Protein AF-A0A956HAF6-F1 (afdb_monomer)

Mean predicted aligned error: 4.76 Å

Solvent-accessible surface area (backbone atoms only — not comparable to full-atom values): 6376 Å² total; per-residue (Å²): 109,72,67,67,51,51,61,49,49,53,50,51,50,53,53,47,53,58,51,69,72,45,58,65,52,61,49,39,52,52,36,43,49,51,15,50,51,28,42,80,69,69,37,52,71,59,14,52,56,31,41,50,57,36,49,58,47,53,75,78,41,88,58,54,64,68,54,51,19,50,46,29,37,49,49,12,56,51,29,43,75,70,67,37,56,65,60,12,51,51,27,36,50,51,15,38,54,40,27,61,74,69,32,79,90,35,50,72,58,35,51,53,45,52,54,49,45,75,76,68,114

pLDDT: mean 93.01, std 7.42, range [64.31, 98.56]

Nearest PDB structures (foldseek):
  3gw4-assembly1_A  TM=7.170E-01  e=1.830E-02  Deinococcus radiodurans R1 = ATCC 13939 = DSM 20539
  3jco-assembly1_Q  TM=7.964E-01  e=1.043E-01  Saccharomyces cerevisiae S288C
  8rtc-assembly1_A  TM=8.567E-01  e=2.288E-01  Bacillus phage phi3T
  8amz-assembly1_Q  TM=8.440E-01  e=5.020E-01  Spinacia oleracea
  4i9e-assembly1_B  TM=6.522E-01  e=3.029E-01  Bacillus subtilis subsp. subtilis str. 168

Secondary structure (DSSP, 8-state):
-HHHHHHHHHHHHHHHHHHHTS-HHHHHHHHHHHHHHHHHTT-HHHHHHHHHHHHHHHHHS---HHHHHHHHHHHHHHHHHTT-HHHHHHHHHHHHH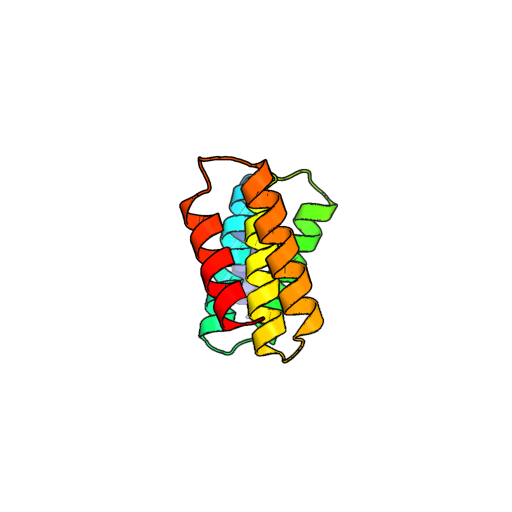HHHHH-GGGHHHHHHHHHHHHHH-

Structure (mmCIF, N/CA/C/O backbone):
data_AF-A0A956HAF6-F1
#
_entry.id   AF-A0A956HAF6-F1
#
loop_
_atom_site.group_PDB
_atom_site.id
_atom_site.type_symbol
_atom_site.label_atom_id
_atom_site.label_alt_id
_atom_site.label_comp_id
_atom_site.label_asym_id
_atom_site.label_entity_id
_atom_site.label_seq_id
_atom_site.pdbx_PDB_ins_code
_atom_site.Cartn_x
_atom_site.Cartn_y
_atom_site.Cartn_z
_atom_site.occupancy
_atom_site.B_iso_or_equiv
_atom_site.auth_seq_id
_atom_site.auth_comp_id
_atom_site.auth_asym_id
_atom_site.auth_atom_id
_atom_site.pdbx_PDB_model_num
ATOM 1 N N . ARG A 1 1 ? 2.4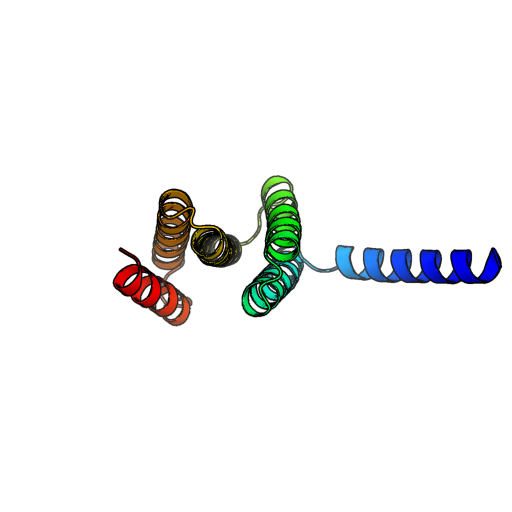70 -3.074 38.319 1.00 64.31 1 ARG A N 1
ATOM 2 C CA . ARG A 1 1 ? 3.821 -3.001 38.929 1.00 64.31 1 ARG A CA 1
ATOM 3 C C . ARG A 1 1 ? 4.752 -2.380 37.902 1.00 64.31 1 ARG A C 1
ATOM 5 O O . ARG A 1 1 ? 4.553 -2.650 36.726 1.00 64.31 1 ARG A O 1
ATOM 12 N N . LEU A 1 2 ? 5.696 -1.535 38.316 1.00 65.25 2 LEU A N 1
ATOM 13 C CA . LEU A 1 2 ? 6.623 -0.867 37.390 1.00 65.25 2 LEU A CA 1
ATOM 14 C C . LEU A 1 2 ? 7.527 -1.876 36.654 1.00 65.25 2 LEU A C 1
ATOM 16 O O . LEU A 1 2 ? 7.821 -1.676 35.482 1.00 65.25 2 LEU A O 1
ATOM 20 N N . ASP A 1 3 ? 7.834 -3.011 37.288 1.00 65.31 3 ASP A N 1
ATOM 21 C CA . ASP A 1 3 ? 8.632 -4.096 36.695 1.00 65.31 3 ASP A CA 1
ATOM 22 C C . ASP A 1 3 ? 7.964 -4.740 35.461 1.00 65.31 3 ASP A C 1
ATOM 24 O O . ASP A 1 3 ? 8.628 -5.021 34.466 1.00 65.31 3 ASP A O 1
ATOM 28 N N . ASP A 1 4 ? 6.632 -4.898 35.469 1.00 76.38 4 ASP A N 1
ATOM 29 C CA . ASP A 1 4 ? 5.876 -5.416 34.313 1.00 76.38 4 ASP A CA 1
ATOM 30 C C . ASP A 1 4 ? 5.841 -4.418 33.148 1.00 76.38 4 ASP A C 1
ATOM 32 O O . ASP A 1 4 ? 5.691 -4.814 31.992 1.00 76.38 4 ASP A O 1
ATOM 36 N N . ALA A 1 5 ? 5.940 -3.119 33.446 1.00 75.06 5 ALA A N 1
ATOM 37 C CA . ALA A 1 5 ? 6.011 -2.084 32.424 1.00 75.06 5 ALA A CA 1
ATOM 38 C C . ALA A 1 5 ? 7.406 -2.060 31.784 1.00 75.06 5 ALA A C 1
ATOM 40 O O . ALA A 1 5 ? 7.491 -2.071 30.558 1.00 75.06 5 ALA A O 1
ATOM 41 N N . ALA A 1 6 ? 8.475 -2.120 32.588 1.00 81.12 6 ALA A N 1
ATOM 42 C CA . ALA A 1 6 ? 9.857 -2.171 32.102 1.00 81.12 6 ALA A CA 1
ATOM 43 C C . ALA A 1 6 ? 10.080 -3.353 31.141 1.00 81.12 6 ALA A C 1
ATOM 45 O O . ALA A 1 6 ? 10.468 -3.146 29.995 1.00 81.12 6 ALA A O 1
ATOM 46 N N . GLY A 1 7 ? 9.672 -4.568 31.530 1.00 82.81 7 GLY A N 1
ATOM 47 C CA . GLY A 1 7 ? 9.818 -5.745 30.664 1.00 82.81 7 GLY A CA 1
ATOM 48 C C . GLY A 1 7 ? 8.999 -5.695 29.362 1.00 82.81 7 GLY A C 1
ATOM 49 O O . GLY A 1 7 ? 9.331 -6.382 28.395 1.00 82.81 7 GLY A O 1
ATOM 50 N N . ARG A 1 8 ? 7.924 -4.892 29.298 1.00 84.62 8 ARG A N 1
ATOM 51 C CA . ARG A 1 8 ? 7.171 -4.652 28.051 1.00 84.62 8 ARG A CA 1
ATOM 52 C C . ARG A 1 8 ? 7.879 -3.652 27.143 1.00 84.62 8 ARG A C 1
ATOM 54 O O . ARG A 1 8 ? 7.877 -3.861 25.933 1.00 84.62 8 ARG A O 1
ATOM 61 N N . TYR A 1 9 ? 8.479 -2.609 27.714 1.00 83.94 9 TYR A N 1
ATOM 62 C CA . TYR A 1 9 ? 9.270 -1.640 26.956 1.00 83.94 9 TYR A CA 1
ATOM 63 C C . TYR A 1 9 ? 10.529 -2.274 26.369 1.00 83.94 9 TYR A C 1
ATOM 65 O O . TYR A 1 9 ? 10.769 -2.095 25.178 1.00 83.94 9 TYR A O 1
ATOM 73 N N . ASP A 1 10 ? 11.250 -3.093 27.137 1.00 85.94 10 ASP A N 1
ATOM 74 C CA . ASP A 1 10 ? 12.453 -3.781 26.648 1.00 85.94 10 ASP A CA 1
ATOM 75 C C . ASP A 1 10 ? 12.131 -4.686 25.450 1.00 85.94 10 ASP A C 1
ATOM 77 O O . ASP A 1 10 ? 12.814 -4.652 24.427 1.00 85.94 10 ASP A O 1
ATOM 81 N N . ARG A 1 11 ? 11.022 -5.441 25.517 1.00 84.06 11 ARG A N 1
ATOM 82 C CA . ARG A 1 11 ? 10.556 -6.241 24.373 1.00 84.06 11 ARG A CA 1
ATOM 83 C C . ARG A 1 11 ? 10.171 -5.373 23.184 1.00 84.06 11 ARG A C 1
ATOM 85 O O . ARG A 1 11 ? 10.504 -5.726 22.059 1.00 84.06 11 ARG A O 1
ATOM 92 N N . ALA A 1 12 ? 9.461 -4.268 23.407 1.00 83.56 12 ALA A N 1
ATOM 93 C CA . ALA A 1 12 ? 9.081 -3.365 22.324 1.00 83.56 12 ALA A CA 1
ATOM 94 C C . ALA A 1 12 ? 10.320 -2.787 21.618 1.00 83.56 12 ALA A C 1
ATOM 96 O O . ALA A 1 12 ? 10.350 -2.756 20.391 1.00 83.56 12 ALA A O 1
ATOM 97 N N . GLN A 1 13 ? 11.357 -2.419 22.377 1.00 84.62 13 GLN A N 1
ATOM 98 C CA . GLN A 1 13 ? 12.638 -1.957 21.842 1.00 84.62 13 GLN A CA 1
ATOM 99 C C . GLN A 1 13 ? 13.380 -3.055 21.075 1.00 84.62 13 GLN A C 1
ATOM 101 O O . GLN A 1 13 ? 13.889 -2.793 19.990 1.00 84.62 13 GLN A O 1
ATOM 106 N N . GLU A 1 14 ? 13.409 -4.288 21.586 1.00 85.62 14 GLU A N 1
ATOM 107 C CA . GLU A 1 14 ? 14.023 -5.417 20.878 1.00 85.62 14 GLU A CA 1
ATOM 108 C C . GLU A 1 14 ? 13.310 -5.693 19.546 1.00 85.62 14 GLU A C 1
ATOM 110 O O . GLU A 1 14 ? 13.953 -5.857 18.508 1.00 85.62 14 GLU A O 1
ATOM 115 N N . PHE A 1 15 ? 11.974 -5.697 19.552 1.00 83.94 15 PHE A N 1
ATOM 116 C CA . PHE A 1 15 ? 11.187 -5.835 18.329 1.00 83.94 15 PHE A CA 1
ATOM 117 C C . PHE A 1 15 ? 11.445 -4.688 17.354 1.00 83.94 15 PHE A C 1
ATOM 119 O O . PHE A 1 15 ? 11.616 -4.944 16.163 1.00 83.94 15 PHE A O 1
ATOM 126 N N . GLN A 1 16 ? 11.512 -3.451 17.847 1.00 82.12 16 GLN A N 1
ATOM 127 C CA . GLN A 1 16 ? 11.812 -2.285 17.025 1.00 82.12 16 GLN A CA 1
ATOM 128 C C . GLN A 1 16 ? 13.204 -2.390 16.395 1.00 82.12 16 GLN A C 1
ATOM 130 O O . GLN A 1 16 ? 13.318 -2.257 15.182 1.00 82.12 16 GLN A O 1
ATOM 135 N N . ALA A 1 17 ? 14.238 -2.720 17.171 1.00 81.00 17 ALA A N 1
ATOM 136 C CA . ALA A 1 17 ? 15.601 -2.872 16.665 1.00 81.00 17 ALA A CA 1
ATOM 137 C C . ALA A 1 17 ? 15.699 -3.977 15.600 1.00 81.00 17 ALA A C 1
ATOM 139 O O . ALA A 1 17 ? 16.352 -3.804 14.572 1.00 81.00 17 ALA A O 1
ATOM 140 N N . ARG A 1 18 ? 15.002 -5.103 15.811 1.00 82.38 18 ARG A N 1
ATOM 141 C CA . ARG A 1 18 ? 14.923 -6.186 14.818 1.00 82.38 18 ARG A CA 1
ATOM 142 C C . ARG A 1 18 ? 14.163 -5.777 13.565 1.00 82.38 18 ARG A C 1
ATOM 144 O O . ARG A 1 18 ? 14.487 -6.260 12.489 1.00 82.38 18 ARG A O 1
ATOM 151 N N . PHE A 1 19 ? 13.142 -4.937 13.695 1.00 82.00 19 PHE A N 1
ATOM 152 C CA . PHE A 1 19 ? 12.410 -4.422 12.546 1.00 82.00 19 PHE A CA 1
ATOM 153 C C . PHE A 1 19 ? 13.257 -3.413 11.766 1.00 82.00 19 PHE A C 1
ATOM 155 O O . PHE A 1 19 ? 13.322 -3.496 10.548 1.00 82.00 19 PHE A O 1
ATOM 162 N N . GLU A 1 20 ? 13.963 -2.512 12.449 1.00 82.25 20 GLU A N 1
ATOM 163 C CA . GLU A 1 20 ? 14.862 -1.526 11.837 1.00 82.25 20 GLU A CA 1
ATOM 164 C C . GLU A 1 20 ? 16.078 -2.155 11.148 1.00 82.25 20 GLU A C 1
ATOM 166 O O . GLU A 1 20 ? 16.604 -1.571 10.205 1.00 82.25 20 GLU A O 1
ATOM 171 N N . SER A 1 21 ? 16.502 -3.356 11.559 1.00 84.44 21 SER A N 1
ATOM 172 C CA . SER A 1 21 ? 17.581 -4.089 10.885 1.00 84.44 21 SER A CA 1
ATOM 173 C C . SER A 1 21 ? 17.154 -4.777 9.583 1.00 84.44 21 SER A C 1
ATOM 175 O O . SER A 1 21 ? 17.991 -5.375 8.909 1.00 84.44 21 SER A O 1
ATOM 177 N N . VAL A 1 22 ? 15.859 -4.769 9.257 1.00 87.62 22 VAL A N 1
ATOM 178 C CA . VAL A 1 22 ? 15.326 -5.303 8.000 1.00 87.62 22 VAL A CA 1
ATOM 179 C C . VAL A 1 22 ? 15.428 -4.229 6.916 1.00 87.62 22 VAL A C 1
ATOM 181 O O . VAL A 1 22 ? 15.244 -3.042 7.186 1.00 87.62 22 VAL A O 1
ATOM 184 N N . ASP A 1 23 ? 15.702 -4.636 5.676 1.00 93.25 23 ASP A N 1
ATOM 185 C CA . ASP A 1 23 ? 15.758 -3.707 4.550 1.00 93.25 23 ASP A CA 1
ATOM 186 C C . ASP A 1 23 ? 14.424 -2.963 4.346 1.00 93.25 23 ASP A C 1
ATOM 188 O O . ASP A 1 23 ? 13.343 -3.384 4.773 1.00 93.25 23 ASP A O 1
ATOM 192 N N . THR A 1 24 ? 14.508 -1.797 3.722 1.00 93.38 24 THR A N 1
ATOM 193 C CA . THR A 1 24 ? 13.390 -0.866 3.523 1.00 93.38 24 THR A CA 1
ATOM 194 C C . THR A 1 24 ? 12.239 -1.485 2.751 1.00 93.38 24 THR A C 1
ATOM 196 O O . THR A 1 24 ? 11.088 -1.350 3.168 1.00 93.38 24 THR A O 1
ATOM 199 N N . ASP A 1 25 ? 12.539 -2.203 1.668 1.00 94.56 25 ASP A N 1
ATOM 200 C CA . ASP A 1 25 ? 11.529 -2.846 0.835 1.00 94.56 25 ASP A CA 1
ATOM 201 C C . ASP A 1 25 ? 10.736 -3.882 1.631 1.00 94.56 25 ASP A C 1
ATOM 203 O O . ASP A 1 25 ? 9.502 -3.893 1.594 1.00 94.56 25 ASP A O 1
ATOM 207 N N . THR A 1 26 ? 11.421 -4.705 2.425 1.00 93.88 26 THR A N 1
ATOM 208 C CA . THR A 1 26 ? 10.769 -5.691 3.289 1.00 93.88 26 THR A CA 1
ATOM 209 C C . THR A 1 26 ? 9.935 -5.022 4.387 1.00 93.88 26 THR A C 1
ATOM 211 O O . THR A 1 26 ? 8.814 -5.468 4.657 1.00 93.88 26 THR A O 1
ATOM 214 N N . ARG A 1 27 ? 10.405 -3.922 4.994 1.00 95.12 27 ARG A N 1
ATOM 215 C CA . ARG A 1 27 ? 9.614 -3.160 5.983 1.00 95.12 27 ARG A CA 1
ATOM 216 C C . ARG A 1 27 ? 8.332 -2.594 5.369 1.00 95.12 27 ARG A C 1
ATOM 218 O O . A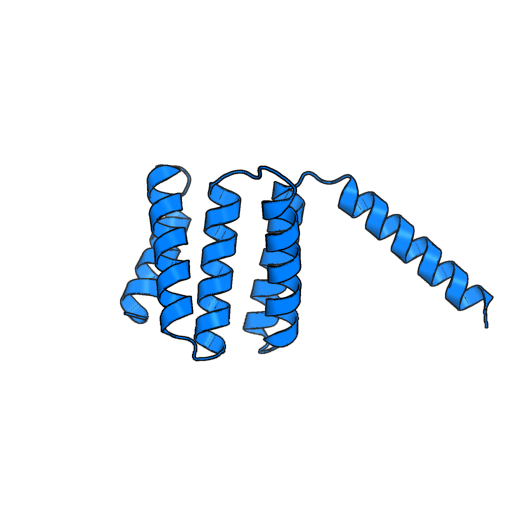RG A 1 27 ? 7.253 -2.808 5.928 1.00 95.12 27 ARG A O 1
ATOM 225 N N . ILE A 1 28 ? 8.421 -1.952 4.201 1.00 96.62 28 ILE A N 1
ATOM 226 C CA . ILE A 1 28 ? 7.251 -1.429 3.475 1.00 96.62 28 ILE A CA 1
ATOM 227 C C . ILE A 1 28 ? 6.322 -2.573 3.053 1.00 96.62 28 ILE A C 1
ATOM 229 O O . ILE A 1 28 ? 5.099 -2.467 3.180 1.00 96.62 28 ILE A O 1
ATOM 233 N N . TYR A 1 29 ? 6.865 -3.702 2.591 1.00 94.75 29 TYR A N 1
ATOM 234 C CA . TYR A 1 29 ? 6.072 -4.879 2.232 1.00 94.75 29 TYR A CA 1
ATOM 235 C C . TYR A 1 29 ? 5.220 -5.371 3.410 1.00 94.75 29 TYR A C 1
ATOM 237 O O . TYR A 1 29 ? 4.025 -5.642 3.236 1.00 94.75 29 TYR A O 1
ATOM 245 N N . LEU A 1 30 ? 5.818 -5.469 4.600 1.00 94.94 30 LEU A N 1
ATOM 246 C CA . LEU A 1 30 ? 5.134 -5.917 5.811 1.00 94.94 30 LEU A CA 1
ATOM 247 C C . LEU A 1 30 ? 4.068 -4.913 6.260 1.00 94.94 30 LEU A C 1
ATOM 249 O O . LEU A 1 30 ? 2.918 -5.311 6.451 1.00 94.94 30 LEU A O 1
ATOM 253 N N . LEU A 1 31 ? 4.416 -3.627 6.360 1.00 96.94 31 LEU A N 1
ATOM 254 C CA . LEU A 1 31 ? 3.491 -2.573 6.790 1.00 96.94 31 LEU A CA 1
ATOM 255 C C . LEU A 1 31 ? 2.314 -2.411 5.819 1.00 96.94 31 LEU A C 1
ATOM 257 O O . LEU A 1 31 ? 1.162 -2.436 6.247 1.00 96.94 31 LEU A O 1
ATOM 261 N N . SER A 1 32 ? 2.569 -2.353 4.507 1.00 97.00 32 SER A N 1
ATOM 262 C CA . SER A 1 32 ? 1.504 -2.291 3.490 1.00 97.00 32 SER A CA 1
ATOM 263 C C . SER A 1 32 ? 0.630 -3.551 3.489 1.00 97.00 32 SER A C 1
ATOM 265 O O . SER A 1 32 ? -0.580 -3.476 3.277 1.00 97.00 32 SER A O 1
ATOM 267 N N . GLY A 1 33 ? 1.214 -4.720 3.776 1.00 96.69 33 GLY A N 1
ATOM 268 C CA . GLY A 1 33 ? 0.470 -5.969 3.949 1.00 96.69 33 GLY A CA 1
ATOM 269 C C . GLY A 1 33 ? -0.462 -5.929 5.162 1.00 96.69 33 GLY A C 1
ATOM 270 O O . GLY A 1 33 ? -1.623 -6.330 5.061 1.00 96.69 33 GLY A O 1
ATOM 271 N N . GLN A 1 34 ? 0.016 -5.395 6.289 1.00 97.44 34 GLN A N 1
ATOM 272 C CA . GLN A 1 34 ? -0.806 -5.159 7.477 1.00 97.44 34 GLN A CA 1
ATOM 273 C C . GLN A 1 34 ? -1.896 -4.114 7.209 1.00 97.44 34 GLN A C 1
ATOM 275 O O . GLN A 1 34 ? -3.034 -4.318 7.625 1.00 97.44 34 GLN A O 1
ATOM 280 N N . GLY A 1 35 ? -1.586 -3.050 6.461 1.00 97.94 35 GLY A N 1
ATOM 281 C CA . GLY A 1 35 ? -2.557 -2.039 6.041 1.00 97.94 35 GLY A CA 1
ATOM 282 C C . GLY A 1 35 ? -3.683 -2.641 5.199 1.00 97.94 35 GLY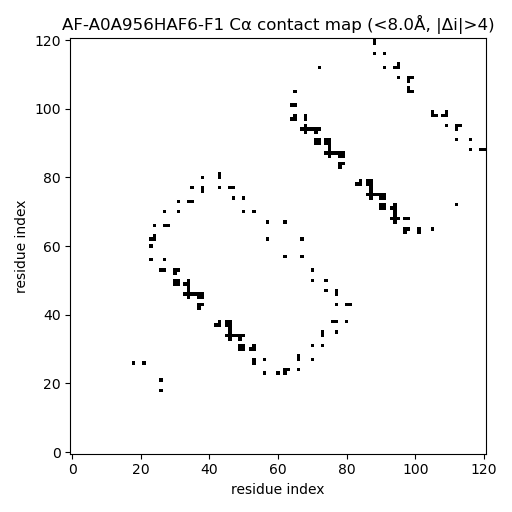 A C 1
ATOM 283 O O . GLY A 1 35 ? -4.858 -2.445 5.505 1.00 97.94 35 GLY A O 1
ATOM 284 N N . ARG A 1 36 ? -3.343 -3.484 4.213 1.00 97.56 36 ARG A N 1
ATOM 285 C CA . ARG A 1 36 ? -4.331 -4.228 3.412 1.00 97.56 36 ARG A CA 1
ATOM 286 C C . ARG A 1 36 ? -5.177 -5.172 4.271 1.00 97.56 36 ARG A C 1
ATOM 288 O O . ARG A 1 36 ? -6.379 -5.284 4.049 1.00 97.56 36 ARG A O 1
ATOM 295 N N . LEU A 1 37 ? -4.588 -5.841 5.264 1.00 98.00 37 LEU A N 1
ATOM 296 C CA . LEU A 1 37 ? -5.351 -6.682 6.191 1.00 98.00 37 LEU A CA 1
ATOM 297 C C . LEU A 1 37 ? -6.315 -5.855 7.056 1.00 98.00 37 LEU A C 1
ATOM 299 O O . LEU A 1 37 ? -7.467 -6.249 7.223 1.00 98.00 37 LEU A O 1
ATOM 303 N N . ALA A 1 38 ? -5.867 -4.710 7.578 1.00 97.94 38 ALA A N 1
ATOM 304 C CA . ALA A 1 38 ? -6.711 -3.792 8.339 1.00 97.94 38 ALA A CA 1
ATOM 305 C C . ALA A 1 38 ? -7.889 -3.281 7.491 1.00 97.94 38 ALA A C 1
ATOM 307 O O . ALA A 1 38 ? -9.027 -3.306 7.961 1.00 97.94 38 ALA A O 1
ATOM 308 N N . LEU A 1 39 ? -7.641 -2.937 6.222 1.00 98.00 39 LEU A N 1
ATOM 309 C CA . LEU A 1 39 ? -8.678 -2.597 5.244 1.00 98.00 39 LEU A CA 1
ATOM 310 C C . LEU A 1 39 ? -9.714 -3.719 5.086 1.00 98.00 39 LEU A C 1
ATOM 312 O O . LEU A 1 39 ? -10.908 -3.463 5.213 1.00 98.00 39 LEU A O 1
ATOM 316 N N . LEU A 1 40 ? -9.279 -4.964 4.856 1.00 97.25 40 LEU A N 1
ATOM 317 C CA . LEU A 1 40 ? -10.188 -6.112 4.702 1.00 97.25 40 LEU A CA 1
ATOM 318 C C . LEU A 1 40 ? -11.039 -6.376 5.954 1.00 97.25 40 LEU A C 1
ATOM 320 O O . LEU A 1 40 ? -12.097 -6.993 5.870 1.00 97.25 40 LEU A O 1
ATOM 324 N N . GLN A 1 41 ? -10.586 -5.904 7.114 1.00 97.81 41 GLN A N 1
ATOM 325 C CA . GLN A 1 41 ? -11.307 -5.976 8.385 1.00 97.81 41 GLN A CA 1
ATOM 326 C C . GLN A 1 41 ? -12.163 -4.729 8.669 1.00 97.81 41 GLN A C 1
ATOM 328 O O . GLN A 1 41 ? -12.731 -4.622 9.754 1.00 97.81 41 GLN A O 1
ATOM 333 N N . GLY A 1 42 ? -12.231 -3.768 7.741 1.00 97.25 42 GLY A N 1
ATOM 334 C CA . GLY A 1 42 ? -12.952 -2.502 7.909 1.00 97.25 42 GLY A CA 1
ATOM 335 C C . GLY A 1 42 ? -12.277 -1.505 8.859 1.00 97.25 42 GLY A C 1
ATOM 336 O O . GLY A 1 42 ? -12.870 -0.487 9.207 1.00 97.25 42 GLY A O 1
ATOM 337 N N . ARG A 1 43 ? -11.035 -1.764 9.289 1.00 98.31 43 ARG A N 1
ATOM 338 C CA . ARG A 1 43 ? -10.268 -0.904 10.206 1.00 98.31 43 ARG A CA 1
ATOM 339 C C . ARG A 1 43 ? -9.517 0.175 9.421 1.00 98.31 43 ARG A C 1
ATOM 341 O O . ARG A 1 43 ? -8.290 0.156 9.339 1.00 98.31 43 ARG A O 1
ATOM 348 N N . LEU A 1 44 ? -10.267 1.096 8.816 1.00 97.62 44 LEU A N 1
ATOM 349 C CA . LEU A 1 44 ? -9.721 2.074 7.866 1.00 97.62 44 LEU A CA 1
ATOM 350 C C . LEU A 1 44 ? -8.701 3.035 8.499 1.00 97.62 44 LEU A C 1
ATOM 352 O O . LEU A 1 44 ? -7.662 3.279 7.895 1.00 97.62 44 LEU A O 1
ATOM 356 N N . ASP A 1 45 ? -8.932 3.497 9.733 1.00 98.19 45 ASP A N 1
ATOM 357 C CA . ASP A 1 45 ? -7.987 4.387 10.436 1.00 98.19 45 ASP A CA 1
ATOM 358 C C . ASP A 1 45 ? -6.631 3.705 10.687 1.00 98.19 45 ASP A C 1
ATOM 360 O O . ASP A 1 45 ? -5.570 4.321 10.600 1.00 98.19 45 ASP A O 1
ATOM 364 N N . GLU A 1 46 ? -6.651 2.405 10.990 1.00 98.00 46 GLU A N 1
ATOM 365 C CA . GLU A 1 46 ? -5.432 1.625 11.197 1.00 98.00 46 GLU A CA 1
ATOM 366 C C . GLU A 1 46 ? -4.706 1.359 9.882 1.00 98.00 46 GLU A C 1
ATOM 368 O O . GLU A 1 46 ? -3.478 1.449 9.851 1.00 98.00 46 GLU A O 1
ATOM 373 N N . ALA A 1 47 ? -5.451 1.067 8.811 1.00 98.38 47 ALA A N 1
ATOM 374 C CA . ALA A 1 47 ? -4.885 0.921 7.479 1.00 98.38 47 ALA A CA 1
ATOM 375 C C . ALA A 1 47 ? -4.142 2.199 7.073 1.00 98.38 47 ALA A C 1
ATOM 377 O O . ALA A 1 47 ? -2.958 2.142 6.760 1.00 98.38 47 ALA A O 1
ATOM 378 N N . GLU A 1 48 ? -4.793 3.354 7.186 1.00 97.44 48 GLU A N 1
ATOM 379 C CA . GLU A 1 48 ? -4.225 4.658 6.839 1.00 97.44 48 GLU A CA 1
ATOM 380 C C . GLU A 1 48 ? -2.995 5.010 7.687 1.00 97.44 48 GLU A C 1
ATOM 382 O O . GLU A 1 48 ? -1.964 5.416 7.154 1.00 97.44 48 GLU A O 1
ATOM 387 N N . ARG A 1 49 ? -3.040 4.749 9.002 1.00 98.25 49 ARG A N 1
ATOM 388 C CA . ARG A 1 49 ? -1.872 4.925 9.878 1.00 98.25 49 ARG A CA 1
ATOM 389 C C . ARG A 1 49 ? -0.682 4.065 9.434 1.00 98.25 49 ARG A C 1
ATOM 391 O O . ARG A 1 49 ? 0.455 4.523 9.515 1.00 98.25 49 ARG A O 1
ATOM 398 N N . LEU A 1 50 ? -0.920 2.821 9.014 1.00 98.19 50 LEU A N 1
ATOM 399 C CA . LEU A 1 50 ? 0.135 1.918 8.535 1.00 98.19 50 LEU A CA 1
ATOM 400 C C . LEU A 1 50 ? 0.690 2.355 7.176 1.00 98.19 50 LEU A C 1
ATOM 402 O O . LEU A 1 50 ? 1.899 2.267 6.965 1.00 98.19 50 LEU A O 1
ATOM 406 N N . LEU A 1 51 ? -0.163 2.843 6.272 1.00 97.81 51 LEU A N 1
ATOM 407 C CA . LEU A 1 51 ? 0.287 3.367 4.982 1.00 97.81 51 LEU A CA 1
ATOM 408 C C . LEU A 1 51 ? 1.103 4.649 5.153 1.00 97.81 51 LEU A C 1
ATOM 410 O O . LEU A 1 51 ? 2.175 4.741 4.569 1.00 97.81 51 LEU A O 1
ATOM 414 N N . LYS A 1 52 ? 0.713 5.543 6.069 1.00 98.19 52 LYS A N 1
ATOM 415 C CA . LYS A 1 52 ? 1.517 6.723 6.413 1.00 98.19 52 LYS A CA 1
ATOM 416 C C . LYS A 1 52 ? 2.931 6.360 6.885 1.00 98.19 52 LYS A C 1
ATOM 418 O O . LYS A 1 52 ? 3.894 7.016 6.513 1.00 98.19 52 LYS A O 1
ATOM 423 N N . GLN A 1 53 ? 3.079 5.289 7.669 1.00 97.44 53 GLN A N 1
ATOM 424 C CA . GLN A 1 53 ? 4.407 4.794 8.063 1.00 97.44 53 GLN A CA 1
ATOM 425 C C . GLN A 1 53 ? 5.215 4.268 6.869 1.00 97.44 53 GLN A C 1
ATOM 427 O O . GLN A 1 53 ? 6.441 4.343 6.880 1.00 97.44 53 GLN A O 1
ATOM 432 N N . CYS A 1 54 ? 4.549 3.726 5.845 1.00 97.75 54 CYS A N 1
ATOM 433 C CA . CYS A 1 54 ? 5.211 3.363 4.594 1.00 97.75 54 CYS A CA 1
ATOM 434 C C . CYS A 1 54 ? 5.648 4.611 3.823 1.00 97.75 54 CYS A C 1
ATOM 436 O O . CYS A 1 54 ? 6.768 4.629 3.326 1.00 97.75 54 CYS A O 1
ATOM 438 N N . ASP A 1 55 ? 4.808 5.645 3.762 1.00 97.50 55 ASP A N 1
ATOM 439 C CA . ASP A 1 55 ? 5.129 6.905 3.082 1.00 97.50 55 ASP A CA 1
ATOM 440 C C . ASP A 1 55 ? 6.347 7.582 3.734 1.00 97.50 55 ASP A C 1
ATOM 442 O O . ASP A 1 55 ? 7.292 7.948 3.044 1.00 97.50 55 ASP A O 1
ATOM 446 N N . GLU A 1 56 ? 6.412 7.613 5.069 1.00 96.75 56 GLU A N 1
ATOM 447 C CA . GLU A 1 56 ? 7.580 8.107 5.820 1.00 96.75 56 GLU A CA 1
ATOM 448 C C . GLU A 1 56 ? 8.871 7.318 5.506 1.00 96.75 56 GLU A C 1
ATOM 450 O O . GLU A 1 56 ? 9.972 7.875 5.526 1.00 96.75 56 GLU A O 1
ATOM 455 N N . LEU A 1 57 ? 8.762 6.014 5.213 1.00 95.94 57 LEU A N 1
ATOM 456 C CA . LEU A 1 57 ? 9.898 5.197 4.766 1.00 95.94 57 LEU A CA 1
ATOM 457 C C . LEU A 1 57 ? 10.306 5.532 3.328 1.00 95.94 57 LEU A C 1
ATOM 459 O O . LEU A 1 57 ? 11.500 5.605 3.055 1.00 95.94 57 LEU A O 1
ATOM 463 N N . VAL A 1 58 ? 9.340 5.747 2.431 1.00 96.00 58 VAL A N 1
ATOM 464 C CA . VAL A 1 58 ? 9.582 6.146 1.032 1.00 96.00 58 VAL A CA 1
ATOM 465 C C . VAL A 1 58 ? 10.193 7.547 0.942 1.00 96.00 58 VAL A C 1
ATOM 467 O O . VAL A 1 58 ? 11.006 7.800 0.065 1.00 96.00 58 VAL A O 1
ATOM 470 N N . GLU A 1 59 ? 9.836 8.468 1.837 1.00 95.62 59 GLU A N 1
ATOM 471 C CA . GLU A 1 59 ? 10.415 9.819 1.857 1.00 95.62 59 GLU A CA 1
ATOM 472 C C . GLU A 1 59 ? 11.868 9.830 2.342 1.00 95.62 59 GLU A C 1
ATOM 474 O O . GLU A 1 59 ? 12.688 10.621 1.873 1.00 95.62 59 GLU A O 1
ATOM 479 N N . ARG A 1 60 ? 12.191 8.978 3.320 1.00 93.88 60 ARG A N 1
ATOM 480 C CA . ARG A 1 60 ? 13.523 8.944 3.937 1.00 93.88 60 ARG A CA 1
ATOM 481 C C . ARG A 1 60 ? 14.525 8.117 3.138 1.00 93.88 60 ARG A C 1
ATOM 483 O O . ARG A 1 60 ? 15.733 8.286 3.305 1.00 93.88 60 ARG A O 1
ATOM 490 N N . GLU A 1 61 ? 14.041 7.172 2.349 1.00 94.06 61 GLU A N 1
ATOM 491 C CA . GLU A 1 61 ? 14.843 6.099 1.777 1.00 94.06 61 GLU A CA 1
ATOM 492 C C . GLU A 1 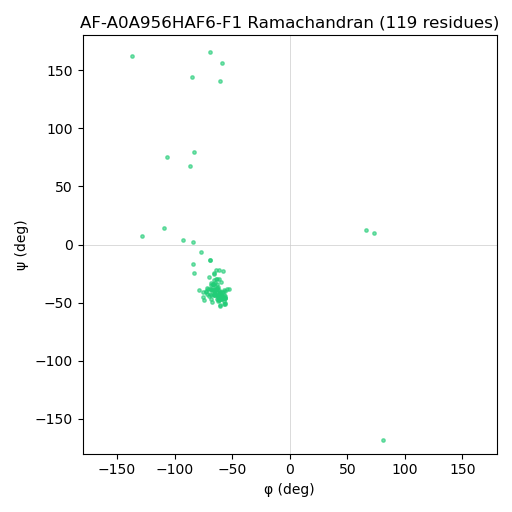61 ? 14.452 5.901 0.305 1.00 94.06 61 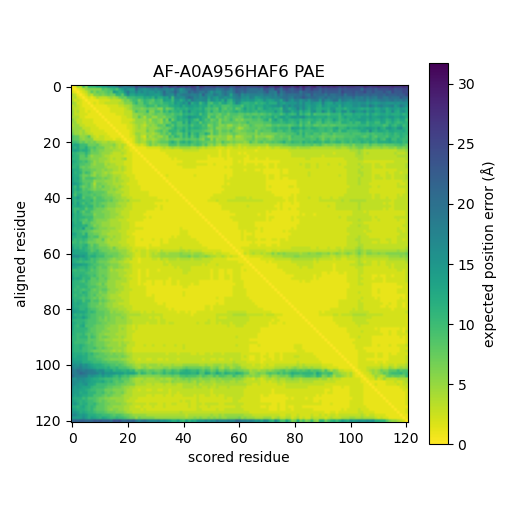GLU A C 1
ATOM 494 O O . GLU A 1 61 ? 13.400 6.352 -0.121 1.00 94.06 61 GLU A O 1
ATOM 499 N N . GLU A 1 62 ? 15.283 5.240 -0.501 1.00 92.56 62 GLU A N 1
ATOM 500 C CA . GLU A 1 62 ? 14.999 5.020 -1.930 1.00 92.56 62 GLU A CA 1
ATOM 501 C C . GLU A 1 62 ? 14.610 3.550 -2.184 1.00 92.56 62 GLU A C 1
ATOM 503 O O . GLU A 1 62 ? 15.441 2.770 -2.661 1.00 92.56 62 GLU A O 1
ATOM 508 N N . PRO A 1 63 ? 13.381 3.114 -1.828 1.00 94.44 63 PRO A N 1
ATOM 509 C CA . PRO A 1 63 ? 12.957 1.737 -2.049 1.00 94.44 63 PRO A CA 1
ATOM 510 C C . PRO A 1 63 ? 12.779 1.438 -3.541 1.00 94.44 63 PRO A C 1
ATOM 512 O O . PRO A 1 63 ? 12.681 2.329 -4.392 1.00 94.44 63 PRO A O 1
ATOM 515 N N . ALA A 1 64 ? 12.677 0.154 -3.875 1.00 93.62 64 ALA A N 1
ATOM 516 C CA . ALA A 1 64 ? 12.450 -0.263 -5.247 1.00 93.62 64 ALA A CA 1
ATOM 517 C C . ALA A 1 64 ? 11.118 0.293 -5.786 1.00 93.62 64 ALA A C 1
ATOM 519 O O . ALA A 1 64 ? 10.083 0.257 -5.118 1.00 93.62 64 ALA A O 1
ATOM 520 N N . ARG A 1 65 ? 11.097 0.711 -7.060 1.00 92.12 65 ARG A N 1
ATOM 521 C CA . ARG A 1 65 ? 9.876 1.225 -7.719 1.00 92.12 65 ARG A CA 1
ATOM 522 C C . ARG A 1 65 ? 8.682 0.275 -7.606 1.00 92.12 65 ARG A C 1
ATOM 524 O O . ARG A 1 65 ? 7.558 0.711 -7.394 1.00 92.12 65 ARG A O 1
ATOM 531 N N . ALA A 1 66 ? 8.915 -1.034 -7.696 1.00 92.75 66 ALA A N 1
ATOM 532 C CA . ALA A 1 66 ? 7.857 -2.034 -7.552 1.00 92.75 66 ALA A CA 1
ATOM 533 C C . ALA A 1 66 ? 7.220 -2.053 -6.147 1.00 92.75 66 ALA A C 1
ATOM 535 O O . ALA A 1 66 ? 6.040 -2.391 -6.009 1.00 92.75 66 ALA A O 1
ATOM 536 N N . THR A 1 67 ? 7.988 -1.692 -5.115 1.00 94.19 67 THR A N 1
ATOM 537 C CA . THR A 1 67 ? 7.508 -1.530 -3.738 1.00 94.19 67 THR A CA 1
ATOM 538 C C . THR A 1 67 ? 6.609 -0.304 -3.629 1.00 94.19 67 THR A C 1
ATOM 540 O O . THR A 1 67 ? 5.510 -0.412 -3.083 1.00 94.19 67 THR A O 1
ATOM 543 N N . VAL A 1 68 ? 7.014 0.818 -4.231 1.00 95.06 68 VAL A N 1
ATOM 544 C CA . VAL A 1 68 ? 6.197 2.042 -4.308 1.00 95.06 68 VAL A CA 1
ATOM 545 C C . VAL A 1 68 ? 4.893 1.787 -5.073 1.00 95.06 68 VAL A C 1
ATOM 547 O O . VAL A 1 68 ? 3.820 2.106 -4.573 1.00 95.06 68 VAL A O 1
ATOM 550 N N . ALA A 1 69 ? 4.950 1.089 -6.213 1.00 96.50 69 ALA A N 1
ATOM 551 C CA . ALA A 1 69 ? 3.763 0.718 -6.993 1.00 96.50 69 ALA A CA 1
ATOM 552 C C . ALA A 1 69 ? 2.747 -0.094 -6.176 1.00 96.50 69 ALA A C 1
ATOM 554 O O . ALA A 1 69 ? 1.539 0.142 -6.222 1.00 96.50 69 ALA A O 1
ATOM 555 N N . ARG A 1 70 ? 3.241 -1.061 -5.393 1.00 96.25 70 ARG A N 1
ATOM 556 C CA . ARG A 1 70 ? 2.397 -1.857 -4.497 1.00 96.25 70 ARG A CA 1
ATOM 557 C C . ARG A 1 70 ? 1.737 -0.970 -3.449 1.00 96.25 70 ARG A C 1
ATOM 559 O O . ARG A 1 70 ? 0.548 -1.138 -3.196 1.00 96.25 70 ARG A O 1
ATOM 566 N N . LEU A 1 71 ? 2.513 -0.090 -2.818 1.00 97.62 71 LEU A N 1
ATOM 567 C CA . LEU A 1 71 ? 2.020 0.821 -1.791 1.00 97.62 71 LEU A CA 1
ATOM 568 C C . LEU A 1 71 ? 0.917 1.730 -2.349 1.00 97.62 71 LEU A C 1
ATOM 570 O O . LEU A 1 71 ? -0.162 1.786 -1.759 1.00 97.62 71 LEU A O 1
ATOM 574 N N . ALA A 1 72 ? 1.139 2.327 -3.523 1.00 98.12 72 ALA A N 1
ATOM 575 C CA . ALA A 1 72 ? 0.151 3.141 -4.227 1.00 98.12 72 ALA A CA 1
ATOM 576 C C . ALA A 1 72 ? -1.156 2.369 -4.485 1.00 98.12 72 ALA A C 1
ATOM 578 O O . ALA A 1 72 ? -2.248 2.894 -4.272 1.00 98.12 72 ALA A O 1
ATOM 579 N N . PHE A 1 73 ? -1.082 1.083 -4.844 1.00 98.31 73 PHE A N 1
ATOM 580 C CA . PHE A 1 73 ? -2.300 0.295 -5.031 1.00 98.31 73 PHE A CA 1
ATOM 581 C C . PHE A 1 73 ? -3.057 0.023 -3.722 1.00 98.31 73 PHE A C 1
ATOM 583 O O . PHE A 1 73 ? -4.286 0.016 -3.712 1.00 98.31 73 PHE A O 1
ATOM 590 N N . VAL A 1 74 ? -2.363 -0.165 -2.596 1.00 98.19 74 VAL A N 1
ATOM 591 C CA . VAL A 1 74 ? -3.047 -0.302 -1.297 1.00 98.19 74 VAL A CA 1
ATOM 592 C C . VAL A 1 74 ? -3.672 1.032 -0.867 1.00 98.19 74 VAL A C 1
ATOM 594 O O . VAL A 1 74 ? -4.803 1.029 -0.381 1.00 98.19 74 VAL A O 1
ATOM 597 N N . HIS A 1 75 ? -3.001 2.164 -1.116 1.00 98.56 75 HIS A N 1
ATOM 598 C CA . HIS A 1 75 ? -3.589 3.502 -0.950 1.00 98.56 75 HIS A CA 1
ATOM 599 C C . HIS A 1 75 ? -4.869 3.660 -1.769 1.00 98.56 75 HIS A C 1
ATOM 601 O O 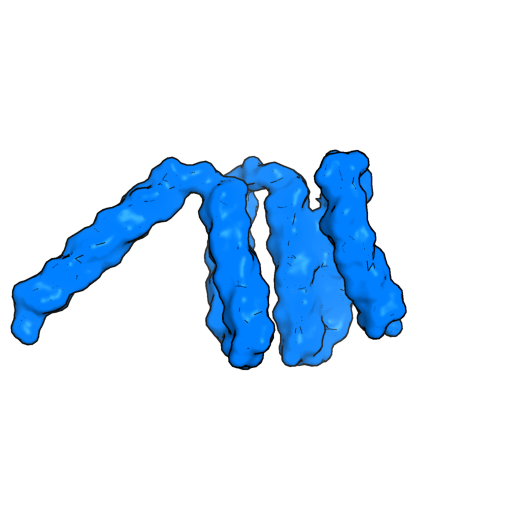. HIS A 1 75 ? -5.885 4.085 -1.223 1.00 98.56 75 HIS A O 1
ATOM 607 N N . ALA A 1 76 ? -4.869 3.214 -3.029 1.00 98.44 76 ALA A N 1
ATOM 608 C CA . ALA A 1 76 ? -6.057 3.250 -3.878 1.00 98.44 76 ALA A CA 1
ATOM 609 C C . ALA A 1 76 ? -7.250 2.512 -3.252 1.00 98.44 76 ALA A C 1
ATOM 611 O O . ALA A 1 76 ? -8.367 3.029 -3.199 1.00 98.44 76 ALA A O 1
ATOM 612 N N . GLN A 1 77 ? -7.003 1.311 -2.727 1.00 98.44 77 GLN A N 1
ATOM 613 C CA . GLN A 1 77 ? -8.032 0.491 -2.092 1.00 98.44 77 GLN A CA 1
ATOM 614 C C . GLN A 1 77 ? -8.569 1.128 -0.799 1.00 98.44 77 GLN A C 1
ATOM 616 O O . GLN A 1 77 ? -9.775 1.082 -0.546 1.00 98.44 77 GLN A O 1
ATOM 621 N N . VAL A 1 78 ? -7.698 1.743 0.010 1.00 98.38 78 VAL A N 1
ATOM 622 C CA . VAL A 1 78 ? -8.101 2.454 1.235 1.00 98.38 78 VAL A CA 1
ATOM 623 C C . VAL A 1 78 ? -8.899 3.714 0.904 1.00 98.38 78 VAL A C 1
ATOM 625 O O . VAL A 1 78 ? -9.978 3.902 1.466 1.00 98.38 78 VAL A O 1
ATOM 628 N N . ALA A 1 79 ? -8.431 4.533 -0.040 1.00 98.25 79 ALA A N 1
ATOM 629 C CA . ALA A 1 79 ? -9.139 5.727 -0.501 1.00 98.25 79 ALA A CA 1
ATOM 630 C C . ALA A 1 79 ? -10.529 5.375 -1.051 1.00 98.25 79 ALA A C 1
ATOM 632 O O . ALA A 1 79 ? -11.524 6.013 -0.706 1.00 98.25 79 ALA A O 1
ATOM 633 N N . TRP A 1 80 ? -10.637 4.276 -1.804 1.00 98.19 80 TRP A N 1
ATOM 634 C CA . TRP A 1 80 ? -11.927 3.791 -2.282 1.00 98.19 80 TRP A CA 1
ATOM 635 C C . TRP A 1 80 ? -12.859 3.404 -1.129 1.00 98.19 80 TRP A C 1
ATOM 637 O O . TRP A 1 80 ? -14.037 3.762 -1.132 1.00 98.19 80 TRP A O 1
ATOM 647 N N . ALA A 1 81 ? -12.361 2.698 -0.115 1.00 97.75 81 ALA A N 1
ATOM 648 C CA . ALA A 1 81 ? -13.169 2.350 1.054 1.00 97.75 81 ALA A CA 1
ATOM 649 C C . ALA A 1 81 ? -13.595 3.576 1.885 1.00 97.75 81 ALA A C 1
ATOM 651 O O . ALA A 1 81 ? -14.617 3.526 2.563 1.00 97.75 81 ALA A O 1
ATOM 652 N N . ARG A 1 82 ? -12.843 4.679 1.800 1.00 97.44 82 ARG A N 1
ATOM 653 C CA . ARG A 1 82 ? -13.169 5.991 2.386 1.00 97.44 82 ARG A CA 1
ATOM 654 C C . ARG A 1 82 ? -14.081 6.853 1.514 1.00 97.44 82 ARG A C 1
ATOM 656 O O . ARG A 1 82 ? -14.372 7.981 1.889 1.00 97.44 82 ARG A O 1
ATOM 663 N N . GLU A 1 83 ? -14.517 6.332 0.370 1.00 97.44 83 GLU A N 1
ATOM 664 C CA . GLU A 1 83 ? -15.321 7.050 -0.623 1.00 97.44 83 GLU A CA 1
ATOM 665 C C . GLU A 1 83 ? -14.596 8.221 -1.312 1.00 97.44 83 GLU A C 1
ATOM 667 O O . GLU A 1 83 ? -15.217 8.962 -2.073 1.00 97.44 83 GLU A O 1
ATOM 672 N N . ASP A 1 84 ? -13.273 8.330 -1.156 1.00 97.69 84 ASP A N 1
ATOM 673 C CA . ASP A 1 84 ? -12.443 9.253 -1.931 1.00 97.69 84 ASP A CA 1
ATOM 674 C C . ASP A 1 84 ? -12.089 8.618 -3.283 1.00 97.69 84 ASP A C 1
ATOM 676 O O . ASP A 1 84 ? -11.032 8.013 -3.490 1.00 97.69 84 ASP A O 1
ATOM 680 N N . ARG A 1 85 ? -13.051 8.687 -4.209 1.00 97.31 85 ARG A N 1
ATOM 681 C CA . ARG A 1 85 ? -12.956 8.059 -5.537 1.00 97.31 85 ARG A CA 1
ATOM 682 C C . ARG A 1 85 ? -11.849 8.670 -6.390 1.00 97.31 85 ARG A C 1
ATOM 684 O O . ARG A 1 85 ? -11.248 7.961 -7.196 1.00 97.31 85 ARG A O 1
ATOM 691 N N . ASP A 1 86 ? -11.590 9.962 -6.227 1.00 97.38 86 ASP A N 1
ATOM 692 C CA . ASP A 1 86 ? -10.598 10.671 -7.029 1.00 97.38 86 ASP A CA 1
ATOM 693 C C . ASP A 1 86 ? -9.185 10.289 -6.593 1.00 97.38 86 ASP A C 1
ATOM 695 O O . ASP A 1 86 ? -8.385 9.878 -7.441 1.00 97.38 86 ASP A O 1
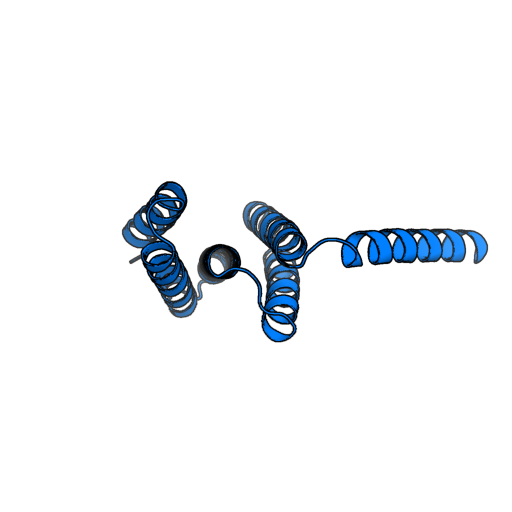ATOM 699 N N . ALA A 1 87 ? -8.907 10.302 -5.283 1.00 97.44 87 ALA A N 1
ATOM 700 C CA . ALA A 1 87 ? -7.637 9.812 -4.755 1.00 97.44 87 ALA A CA 1
ATOM 701 C C . ALA A 1 87 ? -7.432 8.328 -5.086 1.00 97.44 87 ALA A C 1
ATOM 703 O O . ALA A 1 87 ? -6.360 7.938 -5.548 1.00 97.44 87 ALA A O 1
ATOM 704 N N . ALA A 1 88 ? -8.480 7.507 -4.951 1.00 98.19 88 ALA A N 1
ATOM 705 C CA . ALA A 1 88 ? -8.402 6.083 -5.258 1.00 98.19 88 ALA A CA 1
ATOM 706 C C . ALA A 1 88 ? -7.954 5.815 -6.701 1.00 98.19 88 ALA A C 1
ATOM 708 O O . ALA A 1 88 ? -7.034 5.034 -6.949 1.00 98.19 88 ALA A O 1
ATOM 709 N N . ARG A 1 89 ? -8.577 6.498 -7.667 1.00 97.75 89 ARG A N 1
ATOM 710 C CA . ARG A 1 89 ? -8.231 6.353 -9.086 1.00 97.75 89 ARG A CA 1
ATOM 711 C C . ARG A 1 89 ? -6.847 6.911 -9.397 1.00 97.75 89 ARG A C 1
ATOM 713 O O . ARG A 1 89 ? -6.143 6.319 -10.213 1.00 97.75 89 ARG A O 1
ATOM 720 N N . ALA A 1 90 ? -6.453 8.023 -8.776 1.00 97.69 90 ALA A N 1
ATOM 721 C CA . ALA A 1 90 ? -5.118 8.589 -8.953 1.00 97.69 90 ALA A CA 1
ATOM 722 C C . ALA A 1 90 ? -4.034 7.593 -8.511 1.00 97.69 90 ALA A C 1
ATOM 724 O O . ALA A 1 90 ? -3.174 7.235 -9.317 1.00 97.69 90 ALA A O 1
ATOM 725 N N . SER A 1 91 ? -4.142 7.051 -7.295 1.00 97.94 91 SER A N 1
ATOM 726 C CA . SER A 1 91 ? -3.170 6.086 -6.769 1.00 97.94 91 SER A CA 1
ATOM 727 C C . SER A 1 91 ? -3.162 4.763 -7.544 1.00 97.94 91 SER A C 1
ATOM 729 O O . SER A 1 91 ? -2.105 4.167 -7.751 1.00 97.94 91 SER A O 1
ATOM 731 N N . ALA A 1 92 ? -4.317 4.296 -8.035 1.00 98.12 92 ALA A N 1
ATOM 732 C CA . ALA A 1 92 ? -4.371 3.092 -8.867 1.00 98.12 92 ALA A CA 1
ATOM 733 C C . ALA A 1 92 ? -3.692 3.297 -10.232 1.00 98.12 92 ALA A C 1
ATOM 735 O O . ALA A 1 92 ? -2.991 2.402 -10.709 1.00 98.12 92 ALA A O 1
ATOM 736 N N . ARG A 1 93 ? -3.854 4.473 -10.854 1.00 97.88 93 ARG A N 1
ATOM 737 C CA . ARG A 1 93 ? -3.165 4.812 -12.111 1.00 97.88 93 ARG A CA 1
ATOM 738 C C . ARG A 1 93 ? -1.656 4.917 -11.914 1.00 97.88 93 ARG A C 1
ATOM 740 O O . ARG A 1 93 ? -0.920 4.335 -12.702 1.00 97.88 93 ARG A O 1
ATOM 747 N N . GLU A 1 94 ? -1.210 5.547 -10.833 1.00 97.06 94 GLU A N 1
ATOM 748 C CA . GLU A 1 94 ? 0.211 5.609 -10.469 1.00 97.06 94 GLU A CA 1
ATOM 749 C C . GLU A 1 94 ? 0.814 4.205 -10.280 1.00 97.06 94 GLU A C 1
ATOM 751 O O . GLU A 1 94 ? 1.866 3.881 -10.844 1.00 97.06 94 GLU A O 1
ATOM 756 N N . ALA A 1 95 ? 0.119 3.330 -9.542 1.00 97.56 95 ALA A N 1
ATOM 757 C CA . ALA A 1 95 ? 0.535 1.941 -9.364 1.00 97.56 95 ALA A CA 1
ATOM 758 C C . ALA A 1 95 ? 0.661 1.211 -10.708 1.00 97.56 95 ALA A C 1
ATOM 760 O O . ALA A 1 95 ? 1.647 0.511 -10.958 1.00 97.56 95 ALA A O 1
ATOM 761 N N . ARG A 1 96 ? -0.328 1.397 -11.590 1.00 97.56 96 ARG A N 1
ATOM 762 C CA . ARG A 1 96 ? -0.356 0.811 -12.931 1.00 97.56 96 ARG A CA 1
ATOM 763 C C . ARG A 1 96 ? 0.827 1.279 -13.776 1.00 97.56 96 ARG A C 1
ATOM 765 O O . ARG A 1 96 ? 1.539 0.441 -14.324 1.00 97.56 96 ARG A O 1
ATOM 772 N N . GLU A 1 97 ? 1.036 2.590 -13.874 1.00 96.81 97 GLU A N 1
ATOM 773 C CA . GLU A 1 97 ? 2.138 3.202 -14.630 1.00 96.81 97 GLU A CA 1
ATOM 774 C C . GLU A 1 97 ? 3.486 2.664 -14.149 1.00 96.81 97 GLU A C 1
ATOM 776 O O . GLU A 1 97 ? 4.290 2.175 -14.946 1.00 96.81 97 GLU A O 1
ATOM 781 N N . THR A 1 98 ? 3.679 2.612 -12.832 1.00 95.38 98 THR A N 1
ATOM 782 C CA . THR A 1 98 ? 4.921 2.109 -12.243 1.00 95.38 98 THR A CA 1
ATOM 783 C C . THR A 1 98 ? 5.136 0.619 -12.531 1.00 95.38 98 THR A C 1
ATOM 785 O O . THR A 1 98 ? 6.258 0.199 -12.825 1.00 95.38 98 THR A O 1
ATOM 788 N N . TYR A 1 99 ? 4.085 -0.211 -12.498 1.00 95.38 99 TYR A N 1
ATOM 789 C CA . TYR A 1 99 ? 4.209 -1.626 -12.869 1.00 95.38 99 TYR A CA 1
ATOM 790 C C . TYR A 1 99 ? 4.485 -1.842 -14.358 1.00 95.38 99 TYR A C 1
ATOM 792 O O . TYR A 1 99 ? 5.211 -2.778 -14.701 1.00 95.38 99 TYR A O 1
ATOM 800 N N . VAL A 1 100 ? 3.953 -0.985 -15.234 1.00 94.00 100 VAL A N 1
ATOM 801 C CA . VAL A 1 100 ? 4.292 -0.996 -16.664 1.00 94.00 100 VAL A CA 1
ATOM 802 C C . VAL A 1 100 ? 5.783 -0.711 -16.853 1.00 94.00 100 VAL A C 1
ATOM 804 O O . VAL A 1 100 ? 6.461 -1.464 -17.554 1.00 94.00 100 VAL A O 1
ATOM 807 N N . GLU A 1 101 ? 6.313 0.314 -16.182 1.00 91.62 101 GLU A N 1
ATOM 808 C CA . GLU A 1 101 ? 7.737 0.667 -16.247 1.00 91.62 101 GLU A CA 1
ATOM 809 C C . GLU A 1 101 ? 8.656 -0.412 -15.658 1.00 91.62 101 GLU A C 1
ATOM 811 O O . GLU A 1 101 ? 9.723 -0.690 -16.207 1.00 91.62 101 GLU A O 1
ATOM 816 N N . ALA A 1 102 ? 8.242 -1.055 -14.562 1.00 86.75 102 ALA A N 1
ATOM 817 C CA . ALA A 1 102 ? 9.008 -2.120 -13.911 1.00 86.75 102 ALA A CA 1
ATOM 818 C C . ALA A 1 102 ? 9.072 -3.421 -14.745 1.00 86.75 102 ALA A C 1
ATOM 820 O O . ALA A 1 102 ? 9.895 -4.304 -14.483 1.00 86.75 102 ALA A O 1
ATOM 821 N N . GLY A 1 103 ? 8.233 -3.542 -15.778 1.00 86.44 103 GLY A N 1
ATOM 822 C CA . GLY A 1 103 ? 8.317 -4.582 -16.797 1.00 86.44 103 GLY A CA 1
ATOM 823 C C . GLY A 1 103 ? 7.724 -5.940 -16.402 1.00 86.44 103 GLY A C 1
ATOM 824 O O . GLY A 1 103 ? 7.013 -6.111 -15.411 1.00 86.44 103 GLY A O 1
ATOM 825 N N . ARG A 1 104 ? 8.015 -6.959 -17.228 1.00 83.50 104 ARG A N 1
ATOM 826 C CA . ARG A 1 104 ? 7.284 -8.246 -17.264 1.00 83.50 104 ARG A CA 1
ATOM 827 C C . ARG A 1 104 ? 7.237 -9.036 -15.951 1.00 83.50 104 ARG A C 1
ATOM 829 O O . ARG A 1 104 ? 6.349 -9.866 -15.785 1.00 83.50 104 ARG A O 1
ATOM 836 N N . PHE A 1 105 ? 8.172 -8.808 -15.029 1.00 85.62 105 PHE A N 1
ATOM 837 C CA . PHE A 1 105 ? 8.207 -9.511 -13.742 1.00 85.62 105 PHE A CA 1
ATOM 838 C C . PHE A 1 105 ? 7.048 -9.119 -12.814 1.00 85.62 105 PHE A C 1
ATOM 840 O O . PHE A 1 105 ? 6.757 -9.843 -11.864 1.00 85.62 105 PHE A O 1
ATOM 847 N N . HIS A 1 106 ? 6.335 -8.034 -13.128 1.00 90.88 106 HIS A N 1
ATOM 848 C CA . HIS A 1 106 ? 5.181 -7.559 -12.368 1.00 90.88 106 HIS A CA 1
ATOM 849 C C . HIS A 1 106 ? 3.846 -7.742 -13.099 1.00 90.88 106 HIS A C 1
ATOM 851 O O . HIS A 1 106 ? 2.837 -7.209 -12.649 1.00 90.88 106 HIS A O 1
ATOM 857 N N . ALA A 1 107 ? 3.795 -8.545 -14.170 1.00 90.94 107 ALA A N 1
ATOM 858 C CA . ALA A 1 107 ? 2.586 -8.739 -14.979 1.00 90.94 107 ALA A CA 1
ATOM 859 C C . ALA A 1 107 ? 1.355 -9.175 -14.160 1.00 90.94 107 ALA A C 1
ATOM 861 O O . ALA A 1 107 ? 0.254 -8.697 -14.406 1.00 90.94 107 ALA A O 1
ATOM 862 N N . GLY A 1 108 ? 1.536 -10.033 -13.148 1.00 93.81 108 GLY A N 1
ATOM 863 C CA . GLY A 1 108 ? 0.434 -10.442 -12.270 1.00 93.81 108 GLY A CA 1
ATOM 864 C C . GLY A 1 108 ? -0.112 -9.303 -11.401 1.00 93.81 108 GLY A C 1
ATOM 865 O O . GLY A 1 108 ? -1.313 -9.235 -11.169 1.00 93.81 108 GLY A O 1
ATOM 866 N N . ARG A 1 109 ? 0.754 -8.384 -10.952 1.00 93.94 109 ARG A N 1
ATOM 867 C CA . ARG A 1 109 ? 0.338 -7.195 -10.192 1.00 93.94 109 ARG A CA 1
ATOM 868 C C . ARG A 1 109 ? -0.302 -6.157 -11.096 1.00 93.94 109 ARG A C 1
ATOM 870 O O . ARG A 1 109 ? -1.331 -5.610 -10.732 1.00 93.94 109 ARG A O 1
ATOM 877 N N . LEU A 1 110 ? 0.257 -5.951 -12.284 1.00 96.31 110 LEU A N 1
ATOM 878 C CA . LEU A 1 110 ? -0.347 -5.096 -13.297 1.00 96.31 110 LEU A CA 1
ATOM 879 C C . LEU A 1 110 ? -1.770 -5.563 -13.637 1.00 96.31 110 LEU A C 1
ATOM 881 O O . LEU A 1 110 ? -2.686 -4.755 -13.606 1.00 96.31 110 LEU A O 1
ATOM 885 N N . ALA A 1 111 ? -1.972 -6.868 -13.847 1.00 96.88 111 ALA A N 1
ATOM 886 C CA . ALA A 1 111 ? -3.297 -7.430 -14.102 1.00 96.88 111 ALA A CA 1
ATOM 887 C C . ALA A 1 111 ? -4.276 -7.238 -12.924 1.00 96.88 111 ALA A C 1
ATOM 889 O O . ALA A 1 111 ? -5.456 -6.992 -13.156 1.00 96.88 111 ALA A O 1
ATOM 890 N N . GLU A 1 112 ? -3.802 -7.326 -11.671 1.00 97.06 112 GLU A N 1
ATOM 891 C CA . GLU A 1 112 ? -4.610 -7.025 -10.472 1.00 97.06 112 GLU A CA 1
ATOM 892 C C . GLU A 1 112 ? -5.083 -5.561 -10.484 1.00 97.06 112 GLU A C 1
ATOM 894 O O . GLU A 1 112 ? -6.261 -5.296 -10.248 1.00 97.06 112 GLU A O 1
ATOM 899 N N . VAL A 1 113 ? -4.187 -4.621 -10.805 1.00 97.56 113 VAL A N 1
ATOM 900 C CA . VAL A 1 113 ? -4.512 -3.187 -10.887 1.00 97.56 113 VAL A CA 1
ATOM 901 C C . VAL A 1 113 ? -5.443 -2.887 -12.065 1.00 97.56 113 VAL A C 1
ATOM 903 O O . VAL A 1 113 ? -6.407 -2.146 -11.897 1.00 97.56 113 VAL A O 1
ATOM 906 N N . ASP A 1 114 ? -5.192 -3.479 -13.236 1.00 97.94 114 ASP A N 1
ATOM 907 C CA . ASP A 1 114 ? -6.024 -3.313 -14.435 1.00 97.94 114 ASP A CA 1
ATOM 908 C C . ASP A 1 114 ? -7.460 -3.799 -14.199 1.00 97.94 114 ASP A C 1
ATOM 910 O O . ASP A 1 114 ? -8.415 -3.101 -14.538 1.00 97.94 114 ASP A O 1
ATOM 914 N N . ALA A 1 115 ? -7.620 -4.978 -13.587 1.00 98.12 115 ALA A N 1
ATOM 915 C CA . ALA A 1 115 ? -8.935 -5.517 -13.247 1.00 98.12 115 ALA A CA 1
ATOM 916 C C . ALA A 1 115 ? -9.667 -4.614 -12.247 1.00 98.12 115 ALA A C 1
ATOM 918 O O . ALA A 1 115 ? -10.843 -4.312 -12.432 1.00 98.12 115 ALA A O 1
ATOM 919 N N . TRP A 1 116 ? -8.953 -4.136 -11.223 1.00 98.06 116 TRP A N 1
ATOM 920 C CA . TRP A 1 116 ? -9.526 -3.223 -10.242 1.00 98.06 116 TRP A CA 1
ATOM 921 C C . TRP A 1 116 ? -9.987 -1.913 -10.890 1.00 98.06 116 TRP A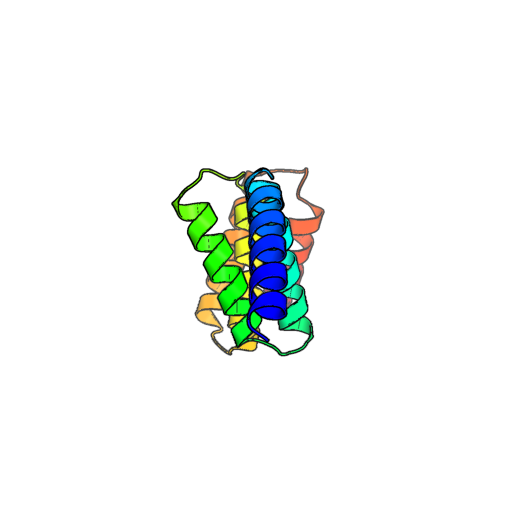 C 1
ATOM 923 O O . TRP A 1 116 ? -11.125 -1.507 -10.682 1.00 98.06 116 TRP A O 1
ATOM 933 N N . LEU A 1 117 ? -9.158 -1.287 -11.732 1.00 97.56 117 LEU A N 1
ATOM 934 C CA . LEU A 1 117 ? -9.523 -0.062 -12.452 1.00 97.56 117 LEU A CA 1
ATOM 935 C C . LEU A 1 117 ? -10.749 -0.266 -13.348 1.00 97.56 117 LEU A C 1
ATOM 937 O O . LEU A 1 117 ? -11.645 0.566 -13.320 1.00 97.56 117 LEU A O 1
ATOM 941 N N . ALA A 1 118 ? -10.840 -1.379 -14.080 1.00 97.25 118 ALA A N 1
ATOM 942 C CA . ALA A 1 118 ? -11.991 -1.659 -14.942 1.00 97.25 118 ALA A CA 1
ATOM 943 C C . ALA A 1 118 ? -13.323 -1.762 -14.171 1.00 97.25 118 ALA A C 1
ATOM 945 O O . ALA A 1 118 ? -14.383 -1.461 -14.714 1.00 97.25 118 ALA A O 1
ATOM 946 N N . GLU A 1 119 ? -13.276 -2.185 -12.908 1.00 96.38 119 GLU A N 1
ATOM 947 C CA . GLU A 1 119 ? -14.442 -2.254 -12.022 1.00 96.38 119 GLU A CA 1
ATOM 948 C C . GLU A 1 119 ? -14.764 -0.907 -11.336 1.00 96.38 119 GLU A C 1
ATOM 950 O O . GLU A 1 119 ? -15.855 -0.748 -10.788 1.00 96.38 119 GLU A O 1
ATOM 955 N N . HIS A 1 120 ? -13.815 0.038 -11.328 1.00 91.81 120 HIS A N 1
ATOM 956 C CA . HIS A 1 120 ? -13.816 1.233 -10.468 1.00 91.81 120 HIS A CA 1
ATOM 957 C C . HIS A 1 120 ? -13.604 2.560 -11.241 1.00 91.81 120 HIS A C 1
ATOM 959 O O . HIS A 1 120 ? -13.453 3.627 -10.627 1.00 91.81 120 HIS A O 1
ATOM 965 N N . GLU A 1 121 ? -13.594 2.518 -12.579 1.00 72.50 121 GLU A N 1
ATOM 966 C CA . GLU A 1 121 ? -13.610 3.696 -13.464 1.00 72.50 121 GLU A CA 1
ATOM 967 C C . GLU A 1 121 ? -14.940 4.453 -13.415 1.00 72.50 121 GLU A C 1
ATOM 969 O O . GLU A 1 121 ? -16.024 3.846 -13.542 1.00 72.50 121 GLU A O 1
#

Foldseek 3Di:
DVVVVVVVVVVVVVVVVVLVPDDLLVNLVVLQVVLLVCVVVVVLVSSVVSLVVNVVSVVVDPDDLLSQLSSLQSQLSSCVSVVVLVSNLVSLVSSLVSLVVVDDVCVVVNVVSVVVVVVRD

Sequence (121 aa):
RLDDAAGRYDRAQEFQARFESVDTDTRIYLLSGQGRLALLQGRLDEAERLLKQCDELVEREEPARATVARLAFVHAQVAWAREDRDAARASAREARETYVEAGRFHAGRLAEVDAWLAEHE

Radius of gyration: 16.59 Å; Cα contacts (8 Å, |Δi|>4): 113; chains: 1; bounding box: 33×21×56 Å